Protein AF-T1P402-F1 (afdb_monomer)

Organism: Tigriopus japonicus (NCBI:txid158387)

pLDDT: mean 88.43, std 8.83, range [48.81, 96.56]

Secondary structure (DSSP, 8-state):
-HHHHHHHHHHHHTTTS---HHHHHHHHHHHHHT--TTS-----S--SSHHHHS-HHHHHHHHHHHHHHSSS--HHHHHHHHHHHHHHHHSGGG---HHHHHHHHHHHHHTT-GGG--

Radius of gyration: 13.85 Å; Cα contacts (8 Å, |Δi|>4): 131; chains: 1; bounding box: 34×31×38 Å

InterPro domains:
  IPR008930 Terpenoid cyclases/protein prenyltransferase alpha-alpha toroid [SSF48239] (1-114)
  IPR011626 Alpha-macroglobulin-like, TED 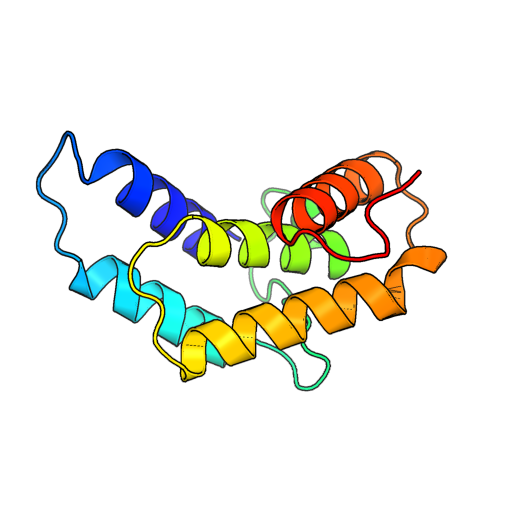domain [PF07678] (1-116)
  IPR050473 Alpha-2-macroglobulin/Complement system [PTHR11412] (1-116)

Solvent-accessible surface area (backbone atoms only — not comparable to full-atom values): 6755 Å² total; per-residue (Å²): 105,67,67,40,53,50,39,36,51,51,50,73,38,44,90,80,45,98,63,66,63,65,58,43,52,53,50,52,55,53,48,54,74,59,42,42,96,75,23,40,29,69,62,89,70,89,75,87,51,58,86,41,45,74,34,44,61,38,31,22,33,54,44,41,51,22,58,75,64,44,82,87,69,50,74,66,57,48,49,48,43,50,36,26,51,51,34,48,62,74,48,53,88,73,60,80,53,66,70,46,45,53,51,42,42,52,42,27,48,75,67,69,38,90,80,42,72,129

Foldseek 3Di:
DVLLVVLLVLLVCVVPDPDDVVSSVVSLVVQLVQQDPQLWHADPDDDPPCVQRVDRLSVLLSSLVSLLRHPDDDPSSVVSSVSSLVSNVVCVVVDDDVVSNVSNLVSCVSVVHPPNDD

Sequence (118 aa):
WVTSLVARYFEQASPYVDIDNKVVTRTLEWLTEQQLPTGAFTETGENYNHRLQEDDKAMTAFVSLAFMQCFNLDATLQNSMNRAISFLAETWSDIEDPYIMSIVAYVMERANHPQKTI

Mean predicted aligned e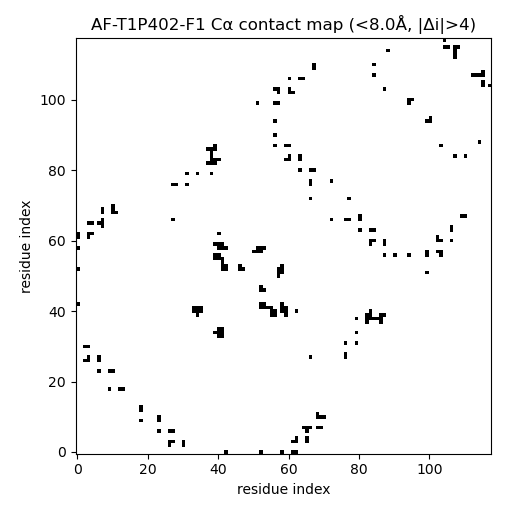rror: 4.63 Å

Nearest PDB structures (foldseek):
  4lnv-assembly3_C  TM=9.457E-01  e=5.350E-05  Anopheles gambiae
  4lnv-assembly2_B  TM=9.061E-01  e=1.437E-04  Anopheles gambiae
  7q5z-assembly1_A  TM=8.147E-01  e=1.491E-03  Homo sapiens
  7b2q-assembly1_B  TM=8.433E-01  e=3.087E-03  Homo sapiens
  7s64-assembly1_A  TM=8.344E-01  e=2.507E-03  Xenopus laevis

Structure (mmCIF, N/CA/C/O backbone):
data_AF-T1P402-F1
#
_entry.id   AF-T1P402-F1
#
loop_
_atom_site.group_PDB
_atom_site.id
_atom_site.type_symbol
_atom_site.label_atom_id
_atom_site.label_alt_id
_atom_site.label_comp_id
_atom_site.label_asym_id
_atom_site.label_entity_id
_atom_site.label_seq_id
_atom_site.pdbx_PDB_ins_code
_atom_site.Cartn_x
_atom_site.Cartn_y
_atom_site.Cartn_z
_atom_site.occupancy
_atom_site.B_iso_or_equiv
_atom_site.auth_seq_id
_atom_site.auth_comp_id
_atom_site.auth_asym_id
_atom_site.auth_atom_id
_atom_site.pdbx_PDB_model_num
ATOM 1 N N . TRP A 1 1 ? 2.222 -8.269 2.335 1.00 85.69 1 TRP A N 1
ATOM 2 C CA . TRP A 1 1 ? 1.093 -8.831 1.560 1.00 85.69 1 TRP A CA 1
ATOM 3 C C . TRP A 1 1 ? -0.103 -9.183 2.439 1.00 85.69 1 TRP A C 1
ATOM 5 O O . TRP A 1 1 ? -1.189 -8.663 2.203 1.00 85.69 1 TRP A O 1
ATOM 15 N N . VAL A 1 2 ? 0.067 -10.026 3.468 1.00 88.06 2 VAL A N 1
ATOM 16 C CA . VAL A 1 2 ? -1.051 -10.451 4.340 1.00 88.06 2 VAL A CA 1
ATOM 17 C C . VAL A 1 2 ? -1.735 -9.254 4.999 1.00 88.06 2 VAL A C 1
ATOM 19 O O . VAL A 1 2 ? -2.957 -9.155 4.988 1.00 88.06 2 VAL A O 1
ATOM 22 N N . THR A 1 3 ? -0.953 -8.311 5.523 1.00 91.44 3 THR A N 1
ATOM 23 C CA . THR A 1 3 ? -1.471 -7.149 6.252 1.00 91.44 3 THR A CA 1
ATOM 24 C C . THR A 1 3 ? -2.407 -6.281 5.406 1.00 91.44 3 THR A C 1
ATOM 26 O O . THR A 1 3 ? -3.499 -5.937 5.852 1.00 91.44 3 THR A O 1
ATOM 29 N N . SER A 1 4 ? -2.036 -5.984 4.155 1.00 91.19 4 SER A N 1
ATOM 30 C CA . SER A 1 4 ? -2.898 -5.224 3.239 1.00 91.19 4 SER A CA 1
ATOM 31 C C . SER A 1 4 ? -4.129 -6.020 2.803 1.00 91.19 4 SER A C 1
ATOM 33 O O . SER A 1 4 ? -5.212 -5.453 2.670 1.00 91.19 4 SER A O 1
ATOM 35 N N . LEU A 1 5 ? -4.001 -7.342 2.642 1.00 90.81 5 LEU A N 1
ATOM 36 C CA . LEU A 1 5 ? -5.134 -8.216 2.347 1.00 90.81 5 LEU A CA 1
ATOM 37 C C . LEU A 1 5 ? -6.167 -8.224 3.484 1.00 90.81 5 LEU A C 1
ATOM 39 O O . LEU A 1 5 ? -7.364 -8.120 3.223 1.00 90.81 5 LEU A O 1
ATOM 43 N N . VAL A 1 6 ? -5.706 -8.326 4.731 1.00 92.06 6 VAL A N 1
ATOM 44 C CA . VAL A 1 6 ? -6.568 -8.308 5.920 1.00 92.06 6 VAL A CA 1
ATOM 45 C C . VAL A 1 6 ? -7.270 -6.960 6.056 1.00 92.06 6 VAL A C 1
ATOM 47 O O . VAL A 1 6 ? -8.488 -6.950 6.208 1.00 92.06 6 VAL A O 1
ATOM 50 N N . ALA A 1 7 ? -6.547 -5.841 5.920 1.00 92.06 7 ALA A N 1
ATOM 51 C CA . ALA A 1 7 ? -7.143 -4.501 5.966 1.00 92.06 7 ALA A CA 1
ATOM 52 C C . ALA A 1 7 ? -8.292 -4.360 4.957 1.00 92.06 7 ALA A C 1
ATOM 54 O O . ALA A 1 7 ? -9.391 -3.933 5.302 1.00 92.06 7 ALA A O 1
ATOM 55 N N . ARG A 1 8 ? -8.055 -4.818 3.723 1.00 91.25 8 ARG A N 1
ATOM 56 C CA . ARG A 1 8 ? -9.044 -4.796 2.645 1.00 91.25 8 ARG A CA 1
ATOM 57 C C . ARG A 1 8 ? -10.290 -5.620 2.971 1.00 91.25 8 ARG A C 1
ATOM 59 O O . ARG A 1 8 ? -11.404 -5.162 2.737 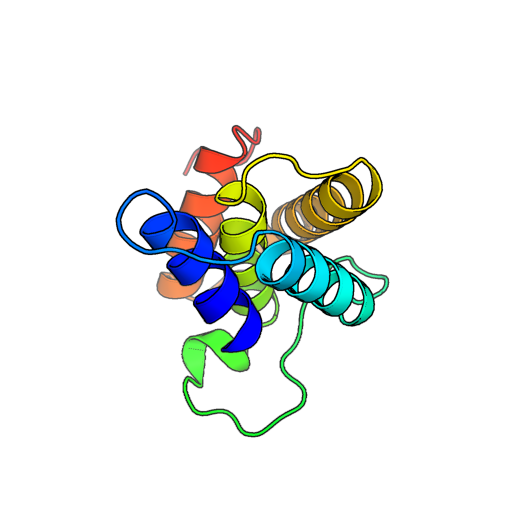1.00 91.25 8 ARG A O 1
ATOM 66 N N . TYR A 1 9 ? -10.121 -6.839 3.482 1.00 92.31 9 TYR A N 1
ATOM 67 C CA . TYR A 1 9 ? -11.264 -7.683 3.839 1.00 92.31 9 TYR A CA 1
ATOM 68 C C . TYR A 1 9 ? -12.028 -7.155 5.047 1.00 92.31 9 TYR A C 1
ATOM 70 O O . TYR A 1 9 ? -13.249 -7.266 5.071 1.00 92.31 9 TYR A O 1
ATOM 78 N N . PHE A 1 10 ? -11.336 -6.573 6.025 1.00 92.75 10 PHE A N 1
ATOM 79 C CA . PHE A 1 10 ? -11.982 -5.957 7.179 1.00 92.75 10 PHE A CA 1
ATOM 80 C C . PHE A 1 10 ? -12.859 -4.789 6.750 1.00 92.75 10 PHE A C 1
ATOM 82 O O . PHE A 1 10 ? -14.021 -4.728 7.141 1.00 92.75 10 PHE A O 1
ATOM 89 N N . GLU A 1 11 ? -12.361 -3.940 5.856 1.00 90.88 11 GLU A N 1
ATOM 90 C CA . GLU A 1 11 ? -13.173 -2.858 5.319 1.00 90.88 11 GLU A CA 1
ATOM 91 C C . GLU A 1 11 ? -14.416 -3.376 4.582 1.00 90.88 11 GLU A C 1
ATOM 93 O O . GLU A 1 11 ? -15.534 -2.931 4.843 1.00 90.88 11 GLU A O 1
ATOM 98 N N . GLN A 1 12 ? -14.246 -4.368 3.702 1.00 91.31 12 GLN A N 1
ATOM 99 C CA . GLN A 1 12 ? -15.355 -4.973 2.955 1.00 91.31 12 GLN A CA 1
ATOM 100 C C . GLN A 1 12 ? -16.383 -5.668 3.860 1.00 91.31 12 GLN A C 1
ATOM 102 O O . GLN A 1 12 ? -17.558 -5.755 3.502 1.00 91.31 12 GLN A O 1
ATOM 107 N N . ALA A 1 13 ? -15.943 -6.187 5.007 1.00 92.62 13 ALA A N 1
ATOM 108 C CA . ALA A 1 13 ? -16.781 -6.890 5.969 1.00 92.62 13 ALA A CA 1
ATOM 109 C C . ALA A 1 13 ? -17.482 -5.950 6.966 1.00 92.62 13 ALA A C 1
ATOM 111 O O . ALA A 1 13 ? -18.500 -6.350 7.532 1.00 92.62 13 ALA A O 1
ATOM 112 N N . SER A 1 14 ? -17.000 -4.712 7.136 1.00 91.12 14 SER A N 1
ATOM 113 C CA . SER A 1 14 ? -17.548 -3.715 8.073 1.00 91.12 14 SER A CA 1
ATOM 114 C C . SER A 1 14 ? -19.066 -3.464 7.971 1.00 91.12 14 SER A C 1
ATOM 116 O O . SER A 1 14 ? -19.680 -3.198 9.004 1.00 91.12 14 SER A O 1
ATOM 118 N N . PRO A 1 15 ? -19.742 -3.611 6.806 1.00 91.44 15 PRO A N 1
ATOM 119 C CA . PRO A 1 15 ? -21.200 -3.480 6.743 1.00 91.44 15 PRO A CA 1
ATOM 120 C C . PRO A 1 15 ? -21.967 -4.677 7.331 1.00 91.44 15 PRO A C 1
ATOM 122 O O . PRO A 1 15 ? -23.176 -4.583 7.535 1.00 91.44 15 PRO A O 1
ATOM 125 N N . TYR A 1 16 ? -21.298 -5.813 7.546 1.00 94.88 16 TYR A N 1
ATOM 126 C CA . TYR A 1 16 ? -21.922 -7.095 7.899 1.00 94.88 16 TYR A CA 1
ATOM 127 C C . TYR A 1 16 ? -21.535 -7.599 9.292 1.00 94.88 16 TYR A C 1
ATOM 129 O O . TYR A 1 16 ? -22.286 -8.368 9.893 1.00 94.88 16 TYR A O 1
ATOM 137 N N . VAL A 1 17 ? -20.369 -7.199 9.798 1.00 94.50 17 VAL A N 1
ATOM 138 C CA . VAL A 1 17 ? -19.839 -7.591 11.109 1.00 94.50 17 VAL A CA 1
ATOM 139 C C . VAL A 1 17 ? -19.212 -6.388 11.802 1.00 94.50 17 VAL A C 1
ATOM 141 O O . VAL A 1 17 ? -18.684 -5.495 11.144 1.00 94.50 17 VAL A O 1
ATOM 144 N N . ASP A 1 18 ? -19.265 -6.376 13.134 1.00 93.31 18 ASP A N 1
ATOM 145 C CA . ASP A 1 18 ? -18.677 -5.298 13.928 1.00 93.31 18 ASP A CA 1
ATOM 146 C C . ASP A 1 18 ? -17.145 -5.377 13.879 1.00 93.31 18 ASP A C 1
ATOM 148 O O . ASP A 1 18 ? -16.537 -6.351 14.335 1.00 93.31 18 ASP A O 1
ATOM 152 N N . ILE A 1 19 ? -16.530 -4.363 13.274 1.00 90.69 19 ILE A N 1
ATOM 153 C CA . ILE A 1 19 ? -15.085 -4.219 13.118 1.00 90.69 19 ILE A CA 1
ATOM 154 C C . ILE A 1 19 ? -14.722 -2.826 13.615 1.00 90.69 19 ILE A C 1
ATOM 156 O O . ILE A 1 19 ? -15.243 -1.824 13.130 1.00 90.69 19 ILE A O 1
ATOM 160 N N . ASP A 1 20 ? -13.795 -2.751 14.570 1.00 90.44 20 ASP A N 1
ATOM 161 C CA . ASP A 1 20 ? -13.280 -1.464 15.026 1.00 90.44 20 ASP A CA 1
ATOM 162 C C . ASP A 1 20 ? -12.463 -0.813 13.902 1.00 90.44 20 ASP A C 1
ATOM 164 O O . ASP A 1 20 ? -11.363 -1.264 13.571 1.00 90.44 20 ASP A O 1
ATOM 168 N N . ASN A 1 21 ? -12.986 0.281 13.342 1.00 86.88 21 ASN A N 1
ATOM 169 C CA . ASN A 1 21 ? -12.329 1.068 12.294 1.00 86.88 21 ASN A CA 1
ATOM 170 C C . ASN A 1 21 ? -10.893 1.470 12.663 1.00 86.88 21 ASN A C 1
ATOM 172 O O . ASN A 1 21 ? -10.041 1.582 11.784 1.00 86.88 21 ASN A O 1
ATOM 176 N N . LYS A 1 22 ? -10.578 1.620 13.958 1.00 90.25 22 LYS A N 1
ATOM 177 C CA . LYS A 1 22 ? -9.212 1.921 14.414 1.00 90.25 22 LYS A CA 1
ATOM 178 C C . LYS A 1 22 ? -8.218 0.823 14.048 1.00 90.25 22 LYS A C 1
ATOM 180 O O . LYS A 1 22 ? -7.045 1.122 13.838 1.00 90.25 22 LYS A O 1
ATOM 185 N N . VAL A 1 23 ? -8.660 -0.433 13.968 1.00 91.19 23 VAL A N 1
ATOM 186 C CA . VAL A 1 23 ? -7.814 -1.555 13.543 1.00 91.19 23 VAL A CA 1
ATOM 187 C C . VAL A 1 23 ? -7.436 -1.390 12.076 1.00 91.19 23 VAL A C 1
ATOM 189 O O . VAL A 1 23 ? -6.259 -1.527 11.741 1.00 91.19 23 VAL A O 1
ATOM 192 N N . VAL A 1 24 ? -8.394 -1.035 11.215 1.00 91.12 24 VAL A N 1
ATOM 193 C CA . VAL A 1 24 ? -8.132 -0.775 9.791 1.00 91.12 24 VAL A CA 1
ATOM 194 C C . VAL A 1 24 ? -7.196 0.423 9.635 1.00 91.12 24 VAL A C 1
ATOM 196 O O . VAL A 1 24 ? -6.152 0.287 8.998 1.00 91.12 24 VAL A O 1
ATOM 199 N N . THR A 1 25 ? -7.494 1.554 10.285 1.00 91.00 25 THR A N 1
ATOM 200 C CA . THR A 1 25 ? -6.655 2.764 10.220 1.00 91.00 25 THR A CA 1
ATOM 201 C C . THR A 1 25 ? -5.222 2.484 10.663 1.00 91.00 25 THR A C 1
ATOM 203 O O . THR A 1 25 ? -4.291 2.757 9.911 1.00 91.00 25 THR A O 1
ATOM 206 N N . ARG A 1 26 ? -5.029 1.838 11.819 1.00 92.44 26 ARG A N 1
ATOM 207 C CA . ARG A 1 26 ? -3.692 1.497 12.327 1.00 92.44 26 ARG A CA 1
ATOM 208 C C . ARG A 1 26 ? -2.938 0.544 11.401 1.00 92.44 26 ARG A C 1
ATOM 210 O O . ARG A 1 26 ? -1.717 0.606 11.295 1.00 92.44 26 ARG A O 1
ATOM 217 N N . THR A 1 27 ? -3.661 -0.353 10.735 1.00 92.56 27 THR A N 1
ATOM 218 C CA . THR A 1 27 ? -3.064 -1.269 9.759 1.00 92.56 27 THR A CA 1
ATOM 219 C C . THR A 1 27 ? -2.554 -0.510 8.533 1.00 92.56 27 THR A C 1
ATOM 221 O O . THR A 1 27 ? -1.456 -0.791 8.055 1.00 92.56 27 THR A O 1
ATOM 224 N N . LEU A 1 28 ? -3.314 0.475 8.044 1.00 93.12 28 LEU A N 1
ATOM 225 C CA . LEU A 1 28 ? -2.886 1.341 6.942 1.00 93.12 28 LEU A CA 1
ATOM 226 C C . LEU A 1 28 ? -1.712 2.243 7.340 1.00 93.12 28 LEU A C 1
ATOM 228 O O . LEU A 1 28 ? -0.767 2.364 6.567 1.00 93.12 28 LEU A O 1
ATOM 232 N N . GLU A 1 29 ? -1.731 2.818 8.544 1.00 93.88 29 GLU A N 1
ATOM 233 C CA . GLU A 1 29 ? -0.609 3.593 9.094 1.00 93.88 29 GLU A CA 1
ATOM 234 C C . GLU A 1 29 ? 0.670 2.754 9.131 1.00 93.88 29 GLU A C 1
ATOM 236 O O . GLU A 1 29 ? 1.688 3.164 8.576 1.00 93.88 29 GLU A O 1
ATOM 241 N N . TRP A 1 30 ? 0.602 1.534 9.675 1.00 94.25 30 TRP A N 1
ATOM 242 C CA . TRP A 1 30 ? 1.745 0.623 9.686 1.00 94.25 30 TRP A CA 1
ATOM 243 C C . TRP A 1 30 ? 2.252 0.308 8.275 1.00 94.25 30 TRP A C 1
ATOM 245 O O . TRP A 1 30 ? 3.460 0.262 8.058 1.00 94.25 30 TRP A O 1
ATOM 255 N N . LEU A 1 31 ? 1.352 0.133 7.296 1.00 94.06 31 LEU A N 1
ATOM 256 C CA . LEU A 1 31 ? 1.765 -0.050 5.904 1.00 94.06 31 LEU A CA 1
ATOM 257 C C . LEU A 1 31 ? 2.580 1.152 5.420 1.00 94.06 31 LEU A C 1
ATOM 259 O O . LEU A 1 31 ? 3.624 0.934 4.818 1.00 94.06 31 LEU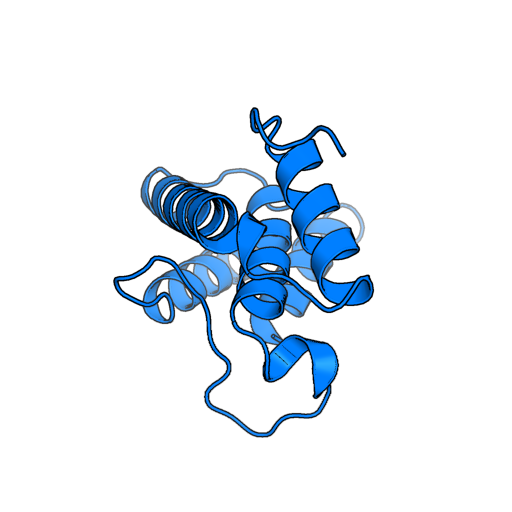 A O 1
ATOM 263 N N . THR A 1 32 ? 2.185 2.393 5.725 1.00 94.62 32 THR A N 1
ATOM 264 C CA . THR A 1 32 ? 2.959 3.578 5.304 1.00 94.62 32 THR A CA 1
ATOM 265 C C . THR A 1 32 ? 4.397 3.577 5.831 1.00 94.62 32 THR A C 1
ATOM 267 O O . THR A 1 32 ? 5.300 4.017 5.123 1.00 94.62 32 THR A O 1
ATOM 270 N N . GLU A 1 33 ? 4.635 3.017 7.021 1.00 93.94 33 GLU A N 1
ATOM 271 C CA . GLU A 1 33 ? 5.975 2.870 7.607 1.00 93.94 33 GLU A CA 1
ATOM 272 C C . GLU A 1 33 ? 6.841 1.847 6.857 1.00 93.94 33 GLU A C 1
ATOM 274 O O . GLU A 1 33 ? 8.067 1.923 6.904 1.00 93.94 33 GLU A O 1
ATOM 279 N N . GLN A 1 34 ? 6.216 0.901 6.147 1.00 93.75 34 GLN A N 1
ATOM 280 C CA . GLN A 1 34 ? 6.911 -0.092 5.322 1.00 93.75 34 GLN A CA 1
ATOM 281 C C . GLN A 1 34 ? 7.163 0.395 3.886 1.00 93.75 34 GLN A C 1
ATOM 283 O O . GLN A 1 34 ? 7.784 -0.319 3.098 1.00 93.75 34 GLN A O 1
ATOM 288 N N . GLN A 1 35 ? 6.666 1.579 3.512 1.00 95.75 35 GLN A N 1
ATOM 289 C CA . GLN A 1 35 ? 6.840 2.112 2.164 1.00 95.75 35 GLN A CA 1
ATOM 290 C C . GLN A 1 35 ? 8.272 2.615 1.958 1.00 95.75 35 GLN A C 1
ATOM 292 O O . GLN A 1 35 ? 8.780 3.444 2.717 1.00 95.75 35 GLN A O 1
ATOM 297 N N . LEU A 1 36 ? 8.914 2.177 0.877 1.00 95.88 36 LEU A N 1
ATOM 298 C CA . LEU A 1 36 ? 10.256 2.625 0.522 1.00 95.88 36 LEU A CA 1
ATOM 299 C C . LEU A 1 36 ? 10.267 4.110 0.104 1.00 95.88 36 LEU A C 1
ATOM 301 O O . LEU A 1 36 ? 9.236 4.669 -0.294 1.00 95.88 36 LEU A O 1
ATOM 305 N N . PRO A 1 37 ? 11.435 4.785 0.125 1.00 94.75 37 PRO A N 1
ATOM 306 C CA . PRO A 1 37 ? 11.564 6.156 -0.376 1.00 94.75 37 PRO A CA 1
ATOM 307 C C . PRO A 1 37 ? 11.096 6.316 -1.829 1.00 94.75 37 PRO A C 1
ATOM 309 O O . PRO A 1 37 ? 10.503 7.340 -2.167 1.00 94.75 37 PRO A O 1
ATOM 312 N N . THR A 1 38 ? 11.274 5.273 -2.646 1.00 94.25 38 THR A N 1
ATOM 313 C CA . THR A 1 38 ? 10.812 5.187 -4.041 1.00 94.25 38 THR A CA 1
ATOM 314 C C . THR A 1 38 ? 9.288 5.158 -4.183 1.00 94.25 38 THR A C 1
ATOM 316 O O . THR A 1 38 ? 8.788 5.360 -5.278 1.00 94.25 38 THR A O 1
ATOM 319 N N . GLY A 1 39 ? 8.539 4.906 -3.103 1.00 94.31 39 GLY A N 1
ATOM 320 C CA . GLY A 1 39 ? 7.086 4.707 -3.134 1.00 94.31 39 GLY A CA 1
ATOM 321 C C . GLY A 1 39 ? 6.662 3.241 -3.253 1.00 94.31 39 GLY A C 1
ATOM 322 O O . GLY A 1 39 ? 5.483 2.943 -3.065 1.00 94.31 39 GLY A O 1
ATOM 323 N N . ALA A 1 40 ? 7.608 2.331 -3.495 1.00 95.25 40 ALA A N 1
ATOM 324 C CA . ALA A 1 40 ? 7.352 0.901 -3.596 1.00 95.25 40 ALA A CA 1
ATOM 325 C C . ALA A 1 40 ? 7.093 0.239 -2.233 1.00 95.25 40 ALA A C 1
ATOM 327 O O . ALA A 1 40 ? 7.567 0.699 -1.190 1.00 95.25 40 ALA A O 1
ATOM 328 N N . PHE A 1 41 ? 6.400 -0.894 -2.271 1.00 94.19 41 PHE A N 1
ATOM 329 C CA . PHE A 1 41 ? 6.273 -1.840 -1.169 1.00 94.19 41 PHE A CA 1
ATOM 330 C C . PHE A 1 41 ? 6.969 -3.150 -1.529 1.00 94.19 41 PHE A C 1
ATOM 332 O O . PHE A 1 41 ? 6.788 -3.675 -2.624 1.00 94.19 41 PHE A O 1
ATOM 339 N N . THR A 1 42 ? 7.712 -3.708 -0.579 1.00 88.50 42 THR A N 1
ATOM 340 C CA . THR A 1 42 ? 8.415 -4.990 -0.721 1.00 88.50 42 THR A CA 1
ATOM 341 C C . THR A 1 42 ? 8.091 -5.886 0.468 1.00 88.50 42 THR A C 1
ATOM 343 O O . THR A 1 42 ? 7.918 -5.391 1.581 1.00 88.50 42 THR A O 1
ATOM 346 N N . GLU A 1 43 ? 8.000 -7.198 0.262 1.00 83.06 43 GLU A N 1
ATOM 347 C CA . GLU A 1 43 ? 7.858 -8.144 1.374 1.00 83.06 43 GLU A CA 1
ATOM 348 C C . GLU A 1 43 ? 9.234 -8.397 2.005 1.00 83.06 43 GLU A C 1
ATOM 350 O O . GLU A 1 43 ? 10.223 -8.579 1.298 1.00 83.06 43 GLU A O 1
ATOM 355 N N . THR A 1 44 ? 9.310 -8.394 3.335 1.00 70.88 44 THR A N 1
ATOM 356 C CA . THR A 1 44 ? 10.562 -8.625 4.084 1.00 70.88 44 THR A CA 1
ATOM 357 C C . THR A 1 44 ? 10.592 -9.977 4.808 1.00 70.88 44 THR A C 1
ATOM 359 O O . THR A 1 44 ? 11.597 -10.308 5.436 1.00 70.88 44 THR A O 1
ATOM 362 N N . GLY A 1 45 ? 9.505 -10.755 4.734 1.00 69.81 45 GLY A N 1
ATOM 363 C CA . GLY A 1 45 ? 9.329 -12.043 5.414 1.00 69.81 45 GLY A CA 1
ATOM 364 C C . GLY A 1 45 ? 9.347 -13.262 4.485 1.00 69.81 45 GLY A C 1
ATOM 365 O O . GLY A 1 45 ? 9.753 -13.182 3.329 1.00 69.81 45 GLY A O 1
ATOM 366 N N . GLU A 1 46 ? 8.899 -14.410 5.003 1.00 70.81 46 GLU A N 1
ATOM 367 C CA . GLU A 1 46 ? 8.745 -15.629 4.202 1.00 70.81 46 GLU A CA 1
ATOM 368 C C . GLU A 1 46 ? 7.685 -15.448 3.105 1.00 70.81 46 GLU A C 1
ATOM 370 O O . GLU A 1 46 ? 6.566 -14.981 3.347 1.00 70.81 46 GLU A O 1
ATOM 375 N N . ASN A 1 47 ? 8.046 -15.853 1.887 1.00 66.38 47 ASN A N 1
ATOM 376 C CA . ASN A 1 47 ? 7.170 -15.781 0.728 1.00 66.38 47 ASN A CA 1
ATOM 377 C C . ASN A 1 47 ? 6.276 -17.025 0.672 1.00 66.38 47 ASN A C 1
ATOM 379 O O . ASN A 1 47 ? 6.758 -18.146 0.538 1.00 66.38 47 ASN A O 1
ATOM 383 N N . TYR A 1 48 ? 4.963 -16.815 0.734 1.00 70.94 48 TYR A N 1
ATOM 384 C CA . TYR A 1 48 ? 3.934 -17.846 0.556 1.00 70.94 48 TYR A CA 1
ATOM 385 C C . TYR A 1 48 ? 3.207 -17.708 -0.795 1.00 70.94 48 TYR A C 1
ATOM 387 O O . TYR A 1 48 ? 2.608 -18.662 -1.287 1.00 70.94 48 TYR A O 1
ATOM 395 N N . ASN A 1 49 ? 3.277 -16.530 -1.421 1.00 70.62 49 ASN A N 1
ATOM 396 C CA . ASN A 1 49 ? 2.778 -16.221 -2.758 1.00 70.62 49 ASN A CA 1
ATOM 397 C C . ASN A 1 49 ? 3.894 -15.570 -3.587 1.00 70.62 49 ASN A C 1
ATOM 399 O O . ASN A 1 49 ? 3.927 -14.353 -3.777 1.00 70.62 49 ASN A O 1
ATOM 403 N N . HIS A 1 50 ? 4.809 -16.409 -4.073 1.00 72.38 50 HIS A N 1
ATOM 404 C CA . HIS A 1 50 ? 6.031 -15.998 -4.769 1.00 72.38 50 HIS A CA 1
ATOM 405 C C . HIS A 1 50 ? 5.786 -14.982 -5.892 1.00 72.38 50 HIS A C 1
ATOM 407 O O . HIS A 1 50 ? 6.426 -13.941 -5.920 1.00 72.38 50 HIS A O 1
ATOM 413 N N . ARG A 1 51 ? 4.783 -15.202 -6.754 1.00 72.75 51 ARG A N 1
ATOM 414 C CA . ARG A 1 51 ? 4.519 -14.313 -7.903 1.00 72.75 51 ARG A CA 1
ATOM 415 C C . ARG A 1 51 ? 4.147 -12.882 -7.520 1.00 72.75 51 ARG A C 1
ATOM 417 O O . ARG A 1 51 ? 4.301 -11.986 -8.336 1.00 72.75 51 ARG A O 1
ATOM 424 N N . LEU A 1 52 ? 3.591 -12.684 -6.327 1.00 75.81 52 LEU A N 1
ATOM 425 C CA . LEU A 1 52 ? 3.096 -11.382 -5.888 1.00 75.81 52 LEU A CA 1
ATOM 426 C C . LEU A 1 52 ? 3.988 -10.745 -4.816 1.00 75.81 52 LEU A C 1
ATOM 428 O O . LEU A 1 52 ? 4.003 -9.527 -4.698 1.00 75.81 52 LEU A O 1
ATOM 432 N N . GLN A 1 53 ? 4.710 -11.555 -4.039 1.00 78.31 53 GLN A N 1
ATOM 433 C CA . GLN A 1 53 ? 5.601 -11.083 -2.975 1.00 78.31 53 GLN A CA 1
ATOM 434 C C . GLN A 1 53 ? 7.039 -10.835 -3.450 1.00 78.31 53 GLN A C 1
ATOM 436 O O . GLN A 1 53 ? 7.736 -10.049 -2.815 1.00 78.31 53 GLN A O 1
ATOM 441 N N . GLU A 1 54 ? 7.482 -11.468 -4.543 1.00 82.06 54 GLU A N 1
ATOM 442 C CA . GLU A 1 54 ? 8.841 -11.281 -5.082 1.00 82.06 54 GLU A CA 1
ATOM 443 C C . GLU A 1 54 ? 8.963 -10.077 -6.021 1.00 82.06 54 GLU A C 1
ATOM 445 O O . GLU A 1 54 ? 10.062 -9.557 -6.196 1.00 82.06 54 GLU A O 1
ATOM 450 N N . ASP A 1 55 ? 7.850 -9.616 -6.595 1.00 88.69 55 ASP A N 1
ATOM 451 C CA . ASP A 1 55 ? 7.830 -8.461 -7.488 1.00 88.69 55 ASP A CA 1
ATOM 452 C C . ASP A 1 55 ? 7.296 -7.213 -6.769 1.00 88.69 55 ASP A C 1
ATOM 454 O O . ASP A 1 55 ? 6.183 -7.186 -6.231 1.00 88.69 55 ASP A O 1
ATOM 458 N N . ASP A 1 56 ? 8.109 -6.161 -6.770 1.00 91.38 56 ASP A N 1
ATOM 459 C CA . ASP A 1 56 ? 7.822 -4.890 -6.113 1.00 91.38 56 ASP A CA 1
ATOM 460 C C . ASP A 1 56 ? 6.643 -4.138 -6.750 1.00 91.38 56 ASP A C 1
ATOM 462 O O . ASP A 1 56 ? 5.879 -3.488 -6.032 1.00 91.38 56 ASP A O 1
ATOM 466 N N . LYS A 1 57 ? 6.417 -4.257 -8.064 1.00 93.25 57 LYS A N 1
ATOM 467 C CA . LYS A 1 57 ? 5.267 -3.652 -8.759 1.00 93.25 57 LYS A CA 1
ATOM 468 C C . LYS A 1 57 ? 3.991 -4.393 -8.392 1.00 93.25 57 LYS A C 1
ATOM 470 O O . LYS A 1 57 ? 2.995 -3.755 -8.047 1.00 93.25 57 LYS A O 1
ATOM 475 N N . ALA A 1 58 ? 4.018 -5.725 -8.398 1.00 91.75 58 ALA A N 1
ATOM 476 C CA . ALA A 1 58 ? 2.871 -6.542 -8.004 1.00 91.75 58 ALA A CA 1
ATOM 477 C C . ALA A 1 58 ? 2.464 -6.267 -6.549 1.00 91.75 58 ALA A C 1
ATOM 479 O O . ALA A 1 58 ? 1.288 -6.019 -6.259 1.00 91.75 58 ALA A O 1
ATOM 480 N N . MET A 1 59 ? 3.444 -6.241 -5.644 1.00 92.88 59 MET A N 1
ATOM 481 C CA . MET A 1 59 ? 3.231 -5.933 -4.235 1.00 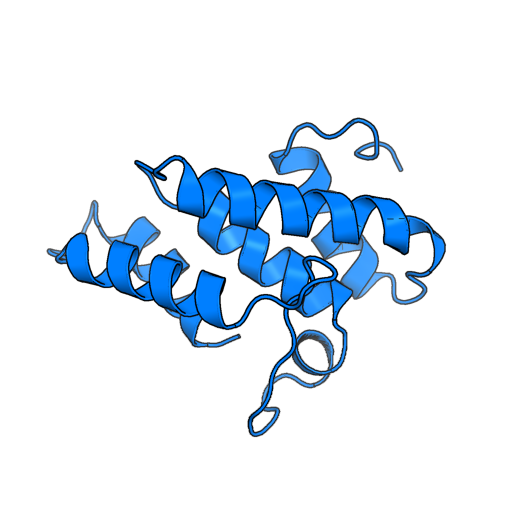92.88 59 MET A CA 1
ATOM 482 C C . MET A 1 59 ? 2.699 -4.511 -4.041 1.00 92.88 59 MET A C 1
ATOM 484 O O . MET A 1 59 ? 1.717 -4.312 -3.320 1.00 92.88 59 MET A O 1
ATOM 488 N N . THR A 1 60 ? 3.299 -3.527 -4.713 1.00 95.31 60 THR A N 1
ATOM 489 C CA . THR A 1 60 ? 2.879 -2.124 -4.618 1.00 95.31 60 THR A CA 1
ATOM 490 C C . THR A 1 60 ? 1.451 -1.945 -5.110 1.00 95.31 60 THR A C 1
ATOM 492 O O . THR A 1 60 ? 0.627 -1.392 -4.386 1.00 95.31 60 THR A O 1
ATOM 495 N N . ALA A 1 61 ? 1.110 -2.498 -6.275 1.00 93.94 61 ALA A N 1
ATOM 496 C CA . ALA A 1 61 ? -0.247 -2.460 -6.814 1.00 93.94 61 ALA A CA 1
ATOM 497 C C . ALA A 1 61 ? -1.257 -3.112 -5.862 1.00 93.94 61 ALA A C 1
ATOM 499 O O . ALA A 1 61 ? -2.337 -2.571 -5.605 1.00 93.94 61 ALA A O 1
ATOM 500 N N . PHE A 1 62 ? -0.894 -4.247 -5.271 1.00 92.06 62 PHE A N 1
ATOM 501 C CA . PHE A 1 62 ? -1.755 -4.934 -4.321 1.00 92.06 62 PHE A CA 1
ATOM 502 C C . PHE A 1 62 ? -2.003 -4.119 -3.045 1.00 92.06 62 PHE A C 1
ATOM 504 O O . PHE A 1 62 ? -3.136 -4.052 -2.563 1.00 92.06 62 PHE A O 1
ATOM 511 N N . VAL A 1 63 ? -0.966 -3.477 -2.505 1.00 94.19 63 VAL A N 1
ATOM 512 C CA . VAL A 1 63 ? -1.088 -2.586 -1.347 1.00 94.19 63 VAL A CA 1
ATOM 513 C C . VAL A 1 63 ? -1.913 -1.342 -1.703 1.00 94.19 63 VAL A C 1
ATOM 515 O O . VAL A 1 63 ? -2.824 -0.997 -0.951 1.00 94.19 63 VAL A O 1
ATOM 518 N N . SER A 1 64 ? -1.701 -0.730 -2.873 1.00 94.38 64 SER A N 1
ATOM 519 C CA . SER A 1 64 ? -2.503 0.403 -3.360 1.00 94.38 64 SER A CA 1
ATOM 520 C C . SER A 1 64 ? -3.997 0.079 -3.435 1.00 94.38 64 SER A C 1
ATOM 522 O O . SER A 1 64 ? -4.817 0.908 -3.046 1.00 94.38 64 SER A O 1
ATOM 524 N N . LEU A 1 65 ? -4.375 -1.135 -3.859 1.00 92.38 65 LEU A N 1
ATOM 525 C CA . LEU A 1 65 ? -5.782 -1.561 -3.852 1.00 92.38 65 LEU A CA 1
ATOM 526 C C . LEU A 1 65 ? -6.396 -1.575 -2.453 1.00 92.38 65 LEU A C 1
ATOM 528 O O . LEU A 1 65 ? -7.591 -1.315 -2.335 1.00 92.38 65 LEU A O 1
ATOM 532 N N . ALA A 1 66 ? -5.622 -1.915 -1.420 1.00 92.38 66 ALA A N 1
ATOM 533 C CA . ALA A 1 66 ? -6.116 -1.888 -0.048 1.00 92.38 66 ALA A CA 1
ATOM 534 C C . ALA A 1 66 ? -6.414 -0.447 0.382 1.00 92.38 66 ALA A C 1
ATOM 536 O O . ALA A 1 66 ? -7.518 -0.182 0.843 1.00 92.38 66 ALA A O 1
ATOM 537 N N . PHE A 1 67 ? -5.496 0.491 0.120 1.00 92.50 67 PHE A N 1
ATOM 538 C CA . PHE A 1 67 ? -5.730 1.917 0.375 1.00 92.50 67 PHE A CA 1
ATOM 539 C C . PHE A 1 67 ? -6.977 2.434 -0.355 1.00 92.50 67 PHE A C 1
ATOM 541 O O . PHE A 1 67 ? -7.841 3.032 0.272 1.00 92.50 67 PHE A O 1
ATOM 548 N N . MET A 1 68 ? -7.123 2.140 -1.651 1.00 91.06 68 MET A N 1
ATOM 549 C CA . MET A 1 68 ? -8.264 2.594 -2.463 1.00 91.06 68 MET A CA 1
ATOM 550 C C . MET A 1 68 ? -9.625 2.060 -2.002 1.00 91.06 68 MET A C 1
ATOM 552 O O . MET A 1 68 ? -10.655 2.619 -2.373 1.00 91.06 68 MET A O 1
ATOM 556 N N . GLN A 1 69 ? -9.645 0.937 -1.285 1.00 86.75 69 GLN A N 1
ATOM 557 C CA . GLN A 1 69 ? -10.883 0.298 -0.842 1.00 86.75 69 GLN A CA 1
ATOM 558 C C . GLN A 1 69 ? -11.306 0.735 0.557 1.00 86.75 69 GLN A C 1
ATOM 560 O O . GLN A 1 69 ? -12.467 0.525 0.891 1.00 86.75 69 GLN A O 1
ATOM 565 N N . CYS A 1 70 ? -10.410 1.357 1.326 1.00 84.50 70 CYS A N 1
ATOM 566 C CA . CYS A 1 70 ? -10.710 1.889 2.647 1.00 84.50 70 CYS A CA 1
ATOM 567 C C . CYS A 1 70 ? -11.348 3.281 2.575 1.00 84.50 70 CYS A C 1
ATOM 569 O O . CYS A 1 70 ? -10.863 4.180 1.883 1.00 84.50 70 CYS A O 1
ATOM 571 N N . PHE A 1 71 ? -12.435 3.472 3.319 1.00 69.94 71 PHE A N 1
ATOM 572 C CA . PHE A 1 71 ? -13.094 4.760 3.477 1.00 69.94 71 PHE A CA 1
ATOM 573 C C . PHE A 1 71 ? -12.315 5.645 4.470 1.00 69.94 71 PHE A C 1
ATOM 575 O O . PHE A 1 71 ? -11.637 5.162 5.373 1.00 69.94 71 PHE A O 1
ATOM 582 N N . ASN A 1 72 ? -12.434 6.970 4.326 1.00 74.44 72 ASN A N 1
ATOM 583 C CA . ASN A 1 72 ? -11.859 7.968 5.245 1.00 74.44 72 ASN A CA 1
ATOM 584 C C . ASN A 1 72 ? -10.322 7.966 5.365 1.00 74.44 72 ASN A C 1
ATOM 586 O O . ASN A 1 72 ? -9.780 8.100 6.462 1.00 74.44 72 ASN A O 1
ATOM 590 N N . LEU A 1 73 ? -9.607 7.874 4.241 1.00 81.75 73 LEU A N 1
ATOM 591 C CA . LEU A 1 73 ? -8.160 8.099 4.232 1.00 81.75 73 LEU A CA 1
ATOM 592 C C . LEU A 1 73 ? -7.832 9.543 4.633 1.00 81.75 73 LEU A C 1
ATOM 594 O O . LEU A 1 73 ? -8.316 10.489 4.003 1.00 81.75 73 LEU A O 1
ATOM 598 N N . ASP A 1 74 ? -6.963 9.709 5.627 1.00 89.50 74 ASP A N 1
ATOM 599 C CA . ASP A 1 74 ? -6.381 11.008 5.948 1.00 89.50 74 ASP A CA 1
ATOM 600 C C . ASP A 1 74 ? -5.355 11.458 4.885 1.00 89.50 74 ASP A C 1
ATOM 602 O O . ASP A 1 74 ? -5.020 10.729 3.945 1.00 89.50 74 ASP A O 1
ATOM 606 N N . ALA A 1 75 ? -4.839 12.681 5.025 1.00 91.75 75 ALA A N 1
ATOM 607 C CA . ALA A 1 75 ? -3.876 13.242 4.077 1.00 91.75 75 ALA A CA 1
ATOM 608 C C . ALA A 1 75 ? -2.560 12.440 3.991 1.00 91.75 75 ALA A C 1
ATOM 610 O O . ALA A 1 75 ? -1.934 12.398 2.930 1.00 91.75 75 ALA A O 1
ATOM 611 N N . THR A 1 76 ? -2.141 11.795 5.080 1.00 91.69 76 THR A N 1
ATOM 612 C CA . THR A 1 76 ? -0.909 10.998 5.146 1.00 91.69 76 THR A CA 1
ATOM 613 C C . THR A 1 76 ? -1.070 9.701 4.359 1.00 91.69 76 THR A C 1
ATOM 615 O O . THR A 1 76 ? -0.235 9.384 3.507 1.00 91.69 76 THR A O 1
ATOM 618 N N . LEU A 1 77 ? -2.175 8.987 4.581 1.00 93.62 77 LEU A N 1
ATOM 619 C CA . LEU A 1 77 ? -2.502 7.752 3.872 1.00 93.62 77 LEU A CA 1
ATOM 620 C C . LEU A 1 77 ? -2.743 8.024 2.379 1.00 93.62 77 LEU A C 1
ATOM 622 O O . LEU A 1 77 ? -2.258 7.276 1.530 1.00 93.62 77 LEU A O 1
ATOM 626 N N . GLN A 1 78 ? -3.411 9.134 2.040 1.00 93.06 78 GLN A N 1
ATOM 627 C CA . GLN A 1 78 ? -3.581 9.564 0.646 1.00 93.06 78 GLN A CA 1
ATOM 628 C C . GLN A 1 78 ? -2.239 9.857 -0.035 1.00 93.06 78 GLN A C 1
ATOM 630 O O . GLN A 1 78 ? -2.025 9.446 -1.175 1.00 93.06 78 GLN A O 1
ATOM 635 N N . ASN A 1 79 ? -1.311 10.527 0.654 1.00 94.44 79 ASN A N 1
ATOM 636 C CA . ASN A 1 79 ? 0.025 10.779 0.117 1.00 94.44 79 ASN A CA 1
ATOM 637 C C . ASN A 1 79 ? 0.796 9.467 -0.120 1.00 94.44 79 ASN A C 1
ATOM 639 O O . ASN A 1 79 ? 1.383 9.281 -1.185 1.00 94.44 79 ASN A O 1
ATOM 643 N N . SER A 1 80 ? 0.745 8.524 0.827 1.00 95.06 80 SER A N 1
ATOM 644 C CA . SER A 1 80 ? 1.362 7.200 0.661 1.00 95.06 80 SER A CA 1
ATOM 645 C C . SER A 1 80 ? 0.801 6.452 -0.556 1.00 95.06 80 SER A C 1
ATOM 647 O O . SER A 1 80 ? 1.570 5.951 -1.383 1.00 95.06 80 SER A O 1
ATOM 649 N N . MET A 1 81 ? -0.524 6.462 -0.730 1.00 94.81 81 MET A N 1
ATOM 650 C CA . MET A 1 81 ? -1.192 5.885 -1.898 1.00 94.81 81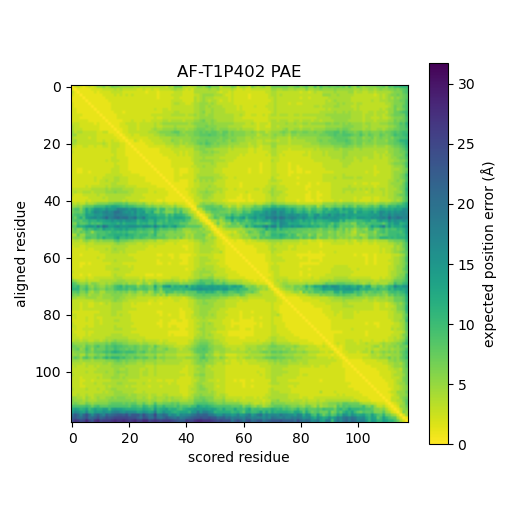 MET A CA 1
ATOM 651 C C . MET A 1 81 ? -0.743 6.554 -3.206 1.00 94.81 81 MET A C 1
ATOM 653 O O . MET A 1 81 ? -0.412 5.855 -4.162 1.00 94.81 81 MET A O 1
ATOM 657 N N . ASN A 1 82 ? -0.676 7.886 -3.250 1.00 94.19 82 ASN A N 1
ATOM 658 C CA . ASN A 1 82 ? -0.244 8.617 -4.443 1.00 94.19 82 ASN A CA 1
ATOM 659 C C . ASN A 1 82 ? 1.209 8.302 -4.812 1.00 94.19 82 ASN A C 1
ATOM 661 O O . ASN A 1 82 ? 1.496 8.063 -5.980 1.00 94.19 82 ASN A O 1
ATOM 665 N N . ARG A 1 83 ? 2.112 8.216 -3.828 1.00 96.56 83 ARG A N 1
ATOM 666 C CA . ARG A 1 83 ? 3.509 7.804 -4.054 1.00 96.56 83 ARG A CA 1
ATOM 667 C C . ARG A 1 83 ? 3.608 6.392 -4.633 1.00 96.56 83 ARG A C 1
ATOM 669 O O . ARG A 1 83 ? 4.429 6.155 -5.511 1.00 96.56 83 ARG A O 1
ATOM 676 N N . ALA A 1 84 ? 2.756 5.476 -4.176 1.00 96.12 84 ALA A N 1
ATOM 677 C CA . ALA A 1 84 ? 2.692 4.122 -4.718 1.00 96.12 84 ALA A CA 1
ATOM 678 C C . ALA A 1 84 ? 2.199 4.111 -6.175 1.00 96.12 84 ALA A C 1
ATOM 680 O O . ALA A 1 84 ? 2.776 3.427 -7.015 1.00 96.12 84 ALA A O 1
ATOM 681 N N . ILE A 1 85 ? 1.177 4.911 -6.499 1.00 95.12 85 ILE A N 1
ATOM 682 C CA . ILE A 1 85 ? 0.682 5.058 -7.877 1.00 95.12 85 ILE A CA 1
ATOM 683 C C . ILE A 1 85 ? 1.757 5.683 -8.778 1.00 95.12 85 ILE A C 1
ATOM 685 O O . ILE A 1 85 ? 1.975 5.183 -9.878 1.00 95.12 85 ILE A O 1
ATOM 689 N N . SER A 1 86 ? 2.469 6.715 -8.311 1.00 94.62 86 SER A N 1
ATOM 690 C CA . SER A 1 86 ? 3.598 7.313 -9.038 1.00 94.62 86 SER A CA 1
ATOM 691 C C . SER A 1 86 ? 4.690 6.289 -9.343 1.00 94.62 86 SER A C 1
ATOM 693 O O . SER A 1 86 ? 5.126 6.194 -10.485 1.00 94.62 86 SER A O 1
ATOM 695 N N . PHE A 1 87 ? 5.073 5.465 -8.364 1.00 95.62 87 PHE A N 1
ATOM 696 C CA . PHE A 1 87 ? 6.050 4.397 -8.578 1.00 95.62 87 PHE A CA 1
ATOM 697 C C . PHE A 1 87 ? 5.606 3.413 -9.672 1.00 95.62 87 PHE A C 1
ATOM 699 O O . PHE A 1 87 ? 6.379 3.074 -10.569 1.00 95.62 87 PHE A O 1
ATOM 706 N N . LEU A 1 88 ? 4.346 2.970 -9.632 1.00 94.56 88 LEU A N 1
ATOM 707 C CA . LEU A 1 88 ? 3.794 2.063 -10.645 1.00 94.56 88 LEU A CA 1
ATOM 708 C C . LEU A 1 88 ? 3.729 2.711 -12.033 1.00 94.56 88 LEU A C 1
ATOM 710 O O . LEU A 1 88 ? 3.893 2.032 -13.041 1.00 94.56 88 LEU A O 1
ATOM 714 N N . ALA A 1 89 ? 3.487 4.020 -12.084 1.00 92.94 89 ALA A N 1
ATOM 715 C CA . ALA A 1 89 ? 3.426 4.784 -13.320 1.00 92.94 89 ALA A CA 1
ATOM 716 C C . ALA A 1 89 ? 4.803 4.943 -13.979 1.00 92.94 89 ALA A C 1
ATOM 718 O O . ALA A 1 89 ? 4.925 4.870 -15.204 1.00 92.94 89 ALA A O 1
ATOM 719 N N . GLU A 1 90 ? 5.835 5.148 -13.162 1.00 92.88 90 GLU A N 1
ATOM 720 C CA . GLU A 1 90 ? 7.230 5.268 -13.594 1.00 92.88 90 GLU A CA 1
ATOM 721 C C . GLU A 1 90 ? 7.812 3.928 -14.050 1.00 92.88 90 GLU A C 1
ATOM 723 O O . GLU A 1 90 ? 8.598 3.890 -14.990 1.00 92.88 90 GLU A O 1
ATOM 728 N N . THR A 1 91 ? 7.392 2.827 -13.424 1.00 91.81 91 THR A N 1
ATOM 729 C CA . THR A 1 91 ? 7.898 1.472 -13.707 1.00 91.81 91 THR A CA 1
ATOM 730 C C . THR A 1 91 ? 7.031 0.680 -14.689 1.00 91.81 91 THR A C 1
ATOM 732 O O . THR A 1 91 ? 7.292 -0.496 -14.936 1.00 91.81 91 THR A O 1
ATOM 735 N N . TRP A 1 92 ? 6.010 1.312 -15.277 1.00 87.00 92 TRP A N 1
ATOM 736 C CA . TRP A 1 92 ? 5.045 0.660 -16.167 1.00 87.00 92 TRP A CA 1
ATOM 737 C C . TRP A 1 92 ? 5.697 -0.020 -17.381 1.00 87.00 92 TRP A C 1
ATOM 739 O O . TRP A 1 92 ? 5.291 -1.113 -17.772 1.00 87.00 92 TRP A O 1
ATOM 749 N N . SER A 1 93 ? 6.720 0.608 -17.969 1.00 88.12 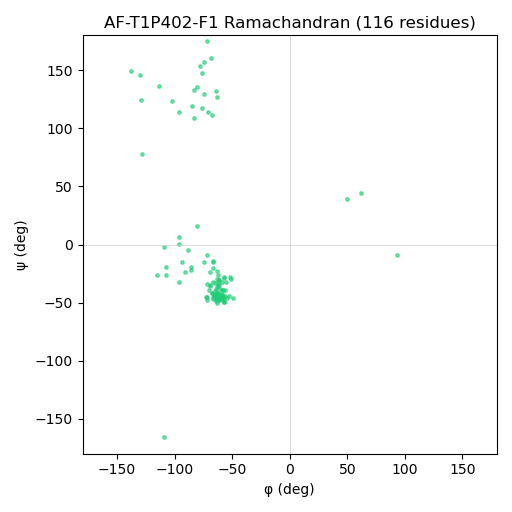93 SER A N 1
ATOM 750 C CA . SER A 1 93 ? 7.451 0.074 -19.129 1.00 88.12 93 SER A CA 1
ATOM 751 C C . SER A 1 93 ? 8.245 -1.193 -18.831 1.00 88.12 93 SER A C 1
ATOM 753 O O . SER A 1 93 ? 8.573 -1.929 -19.757 1.00 88.12 93 SER A O 1
ATOM 755 N N . ASP A 1 94 ? 8.547 -1.437 -17.558 1.00 89.81 94 ASP A N 1
ATOM 756 C CA . ASP A 1 94 ? 9.469 -2.484 -17.122 1.00 89.81 94 ASP A CA 1
ATOM 757 C C . ASP A 1 94 ? 8.720 -3.771 -16.730 1.00 89.81 94 ASP A C 1
ATOM 759 O O . ASP A 1 94 ? 9.329 -4.753 -16.307 1.00 89.81 94 ASP A O 1
ATOM 763 N N . ILE A 1 95 ? 7.386 -3.776 -16.834 1.00 89.12 95 ILE A N 1
ATOM 764 C CA . ILE A 1 95 ? 6.548 -4.926 -16.490 1.00 89.12 95 ILE A CA 1
ATOM 765 C C . ILE A 1 95 ? 6.504 -5.903 -17.673 1.00 89.12 95 ILE A C 1
ATOM 767 O O . ILE A 1 95 ? 5.839 -5.653 -18.677 1.00 89.12 95 ILE A O 1
ATOM 771 N N . GLU A 1 96 ? 7.153 -7.059 -17.524 1.00 88.75 96 GLU A N 1
ATOM 772 C CA . GLU A 1 96 ? 7.148 -8.119 -18.544 1.00 88.75 96 GLU A CA 1
ATOM 773 C C . GLU A 1 96 ? 6.090 -9.210 -18.291 1.00 88.75 96 GLU A C 1
ATOM 775 O O . GLU A 1 96 ? 5.552 -9.771 -19.246 1.00 88.75 96 GLU A O 1
ATOM 780 N N . ASP A 1 97 ? 5.763 -9.521 -17.026 1.00 89.31 97 ASP A N 1
ATOM 781 C CA . ASP A 1 97 ? 4.774 -10.560 -16.692 1.00 89.31 97 ASP A CA 1
ATOM 782 C C . ASP A 1 97 ? 3.338 -10.036 -16.930 1.00 89.31 97 ASP A C 1
ATOM 784 O O . ASP A 1 97 ? 2.890 -9.123 -16.221 1.00 89.31 97 ASP A O 1
ATOM 788 N N . PRO A 1 98 ? 2.555 -10.637 -17.853 1.00 90.81 98 PRO A N 1
ATOM 789 C CA . PRO A 1 98 ? 1.168 -10.245 -18.105 1.00 90.81 98 PRO A CA 1
ATOM 790 C C . PRO A 1 98 ? 0.265 -10.314 -16.866 1.00 90.81 98 PRO A C 1
ATOM 792 O O . PRO A 1 98 ? -0.709 -9.567 -16.761 1.00 90.81 98 PRO A O 1
ATOM 795 N N . TYR A 1 99 ? 0.571 -11.200 -15.913 1.00 89.31 99 TYR A N 1
ATOM 796 C CA . TYR A 1 99 ? -0.154 -11.283 -14.646 1.00 89.31 99 TYR A CA 1
ATOM 797 C C . TYR A 1 99 ? 0.015 -9.999 -13.833 1.00 89.31 99 TYR A C 1
ATOM 799 O O . TYR A 1 99 ? -0.976 -9.410 -13.400 1.00 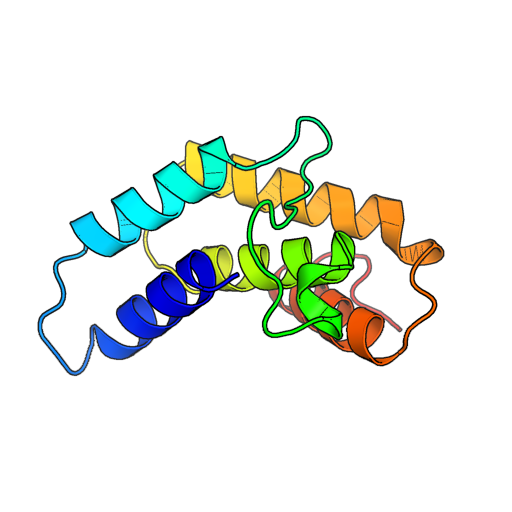89.31 99 TYR A O 1
ATOM 807 N N . ILE A 1 100 ? 1.253 -9.530 -13.690 1.00 90.94 100 ILE A N 1
ATOM 808 C CA . ILE A 1 100 ? 1.577 -8.305 -12.956 1.00 90.94 100 ILE A CA 1
ATOM 809 C C . ILE A 1 100 ? 0.985 -7.104 -13.688 1.00 90.94 100 ILE A C 1
ATOM 811 O O . ILE A 1 100 ? 0.278 -6.306 -13.072 1.00 90.94 100 ILE A O 1
ATOM 815 N N . MET A 1 101 ? 1.146 -7.055 -15.014 1.00 91.94 101 MET A N 1
ATOM 816 C CA . MET A 1 101 ? 0.558 -6.020 -15.867 1.00 91.94 101 MET A CA 1
ATOM 817 C C . MET A 1 101 ? -0.951 -5.894 -15.646 1.00 91.94 101 MET A C 1
ATOM 819 O O . MET A 1 101 ? -1.460 -4.791 -15.475 1.00 91.94 101 MET A O 1
ATOM 823 N N . SER A 1 102 ? -1.678 -7.015 -15.573 1.00 92.12 102 SER A N 1
ATOM 824 C CA . SER A 1 102 ? -3.131 -6.990 -15.367 1.00 92.12 102 SER A CA 1
ATOM 825 C C . SER A 1 102 ? -3.539 -6.381 -14.018 1.00 92.12 102 SER A C 1
ATOM 827 O O . SER A 1 102 ? -4.530 -5.652 -13.940 1.00 92.12 102 SER A O 1
ATOM 829 N N . ILE A 1 103 ? -2.760 -6.628 -12.960 1.00 90.75 103 ILE A N 1
ATOM 830 C CA . ILE A 1 103 ? -3.021 -6.085 -11.622 1.00 90.75 103 ILE A CA 1
ATOM 831 C C . ILE A 1 103 ? -2.711 -4.588 -11.597 1.00 90.75 103 ILE A C 1
ATOM 833 O O . ILE A 1 103 ? -3.522 -3.809 -11.094 1.00 90.75 103 ILE A O 1
ATOM 837 N N . VAL A 1 104 ? -1.576 -4.172 -12.165 1.00 92.56 104 VAL A N 1
ATOM 838 C CA . VAL A 1 104 ? -1.197 -2.753 -12.225 1.00 92.56 104 VAL A CA 1
ATOM 839 C C . VAL A 1 104 ? -2.190 -1.973 -13.091 1.00 92.56 104 VAL A C 1
ATOM 841 O O . VAL A 1 104 ? -2.667 -0.926 -12.661 1.00 92.56 104 VA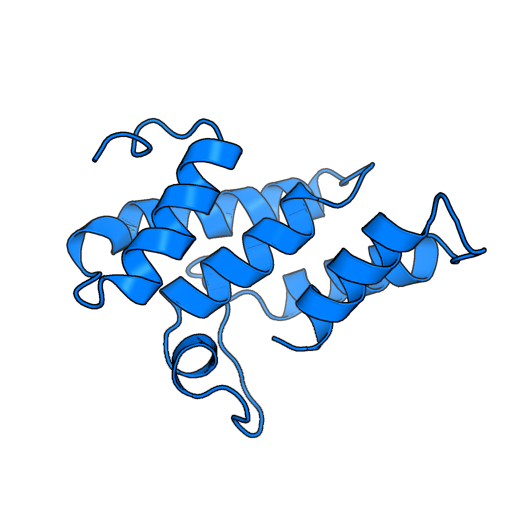L A O 1
ATOM 844 N N . ALA A 1 105 ? -2.596 -2.507 -14.247 1.00 92.44 105 ALA A N 1
ATOM 845 C CA . ALA A 1 105 ? -3.615 -1.903 -15.111 1.00 92.44 105 ALA A CA 1
ATOM 846 C C . ALA A 1 105 ? -4.929 -1.668 -14.355 1.00 92.44 105 ALA A C 1
ATOM 848 O O . ALA A 1 105 ? -5.520 -0.591 -14.420 1.00 92.44 105 ALA A O 1
ATOM 849 N N . TYR A 1 106 ? -5.361 -2.660 -13.575 1.00 92.50 106 TYR A N 1
ATOM 850 C CA . TYR A 1 106 ? -6.567 -2.555 -12.765 1.00 92.50 106 TYR A CA 1
ATOM 851 C C . TYR A 1 106 ? -6.473 -1.472 -11.681 1.00 92.50 106 TYR A C 1
ATOM 853 O O . TYR A 1 106 ? -7.448 -0.762 -11.420 1.00 92.50 106 TYR A O 1
ATOM 861 N N . VAL A 1 107 ? -5.301 -1.320 -11.061 1.00 92.31 107 VAL A N 1
ATOM 862 C CA . VAL A 1 107 ? -5.026 -0.235 -10.107 1.00 92.31 107 VAL A CA 1
ATOM 863 C C . VAL A 1 107 ? -5.057 1.123 -10.793 1.00 92.31 107 VAL A C 1
ATOM 865 O O . VAL A 1 107 ? -5.688 2.040 -10.272 1.00 92.31 107 VAL A O 1
ATOM 868 N N . MET A 1 108 ? -4.436 1.249 -11.966 1.00 91.38 108 MET A N 1
ATOM 869 C CA . MET A 1 108 ? -4.412 2.492 -12.742 1.00 91.38 108 MET A CA 1
ATOM 870 C C . MET A 1 108 ? -5.812 2.926 -13.178 1.00 91.38 108 MET A C 1
ATOM 872 O O . MET A 1 108 ? -6.152 4.105 -13.064 1.00 91.38 108 MET A O 1
ATOM 876 N N . GLU A 1 109 ? -6.644 1.978 -13.608 1.00 92.00 109 GLU A N 1
ATOM 877 C CA . GLU A 1 109 ? -8.044 2.238 -13.950 1.00 92.00 109 GLU A CA 1
ATOM 878 C C . GLU A 1 109 ? -8.828 2.724 -12.726 1.00 92.00 109 GLU A C 1
ATOM 880 O O . GLU A 1 109 ? -9.517 3.744 -12.790 1.00 92.00 109 GLU A O 1
ATOM 885 N N . ARG A 1 110 ? -8.667 2.064 -11.569 1.00 90.50 110 ARG A N 1
ATOM 886 C CA . ARG A 1 110 ? -9.294 2.508 -10.312 1.00 90.50 110 ARG A CA 1
ATOM 887 C C . ARG A 1 110 ? -8.818 3.878 -9.845 1.00 90.50 110 ARG A C 1
ATOM 889 O O . ARG A 1 110 ? -9.616 4.635 -9.299 1.00 90.50 110 ARG A O 1
ATOM 896 N N . ALA A 1 111 ? -7.544 4.191 -10.055 1.00 86.81 111 ALA A N 1
ATOM 897 C CA . ALA A 1 111 ? -6.973 5.502 -9.771 1.00 86.81 111 ALA A CA 1
ATOM 898 C C . ALA A 1 111 ? -7.430 6.583 -10.767 1.00 86.81 111 ALA A C 1
ATOM 900 O O . ALA A 1 111 ? -7.129 7.757 -10.564 1.00 86.81 111 ALA A O 1
ATOM 901 N N . ASN A 1 112 ? -8.114 6.200 -11.855 1.00 85.00 112 ASN A N 1
ATOM 902 C CA . ASN A 1 112 ? -8.388 7.046 -13.016 1.00 85.00 112 ASN A CA 1
ATOM 903 C C . ASN A 1 112 ? -7.111 7.743 -13.539 1.00 85.00 112 ASN A C 1
ATOM 905 O O . ASN A 1 112 ? -7.132 8.915 -13.920 1.00 85.00 112 ASN A O 1
ATOM 909 N N . HIS A 1 113 ? -5.987 7.021 -13.525 1.00 84.69 113 HIS A N 1
ATOM 910 C CA . HIS A 1 113 ? -4.682 7.538 -13.929 1.00 84.69 113 HIS A CA 1
ATOM 911 C C . HIS A 1 113 ? -4.576 7.620 -15.468 1.00 84.69 113 HIS A C 1
ATOM 913 O O . HIS A 1 113 ? -5.135 6.765 -16.159 1.00 84.69 113 HIS A O 1
ATOM 919 N N . PRO A 1 114 ? -3.849 8.593 -16.059 1.00 76.62 114 PRO A N 1
ATOM 920 C CA . PRO A 1 114 ? -3.728 8.720 -17.518 1.00 76.62 114 PRO A CA 1
ATOM 921 C C . PRO A 1 114 ? -3.183 7.472 -18.229 1.00 76.62 114 PRO A C 1
ATOM 923 O O . PRO A 1 114 ? -3.535 7.214 -19.376 1.00 76.62 114 PRO A O 1
ATOM 926 N N . GLN A 1 115 ? -2.371 6.669 -17.540 1.00 72.88 115 GLN A N 1
ATOM 927 C CA . GLN A 1 115 ? -1.805 5.416 -18.060 1.00 72.88 115 GLN A CA 1
ATOM 928 C C . GLN A 1 115 ? -2.768 4.216 -17.997 1.00 72.88 115 GLN A C 1
ATOM 930 O O . GLN A 1 115 ? -2.350 3.076 -18.145 1.00 72.88 115 GLN A O 1
ATOM 935 N N . LYS A 1 116 ? -4.069 4.445 -17.800 1.00 67.50 116 LYS A N 1
ATOM 936 C CA . LYS A 1 116 ? -5.093 3.389 -17.776 1.00 67.50 116 LYS A CA 1
ATOM 937 C C . LYS A 1 116 ? -5.329 2.667 -19.110 1.00 67.50 116 LYS A C 1
ATOM 939 O O . LYS A 1 116 ? -5.998 1.640 -19.132 1.00 67.50 116 LYS A O 1
ATOM 944 N N . THR A 1 117 ? -4.838 3.213 -20.224 1.00 50.19 117 THR A N 1
ATOM 945 C CA . THR A 1 117 ? -5.162 2.708 -21.569 1.00 50.19 117 THR A CA 1
ATOM 946 C C . THR A 1 117 ? -4.073 1.750 -22.047 1.00 50.19 117 THR A C 1
ATOM 948 O O . THR A 1 117 ? -2.939 2.181 -22.249 1.00 50.19 117 THR A O 1
ATOM 951 N N . ILE A 1 118 ? -4.441 0.473 -22.203 1.00 48.81 118 ILE A N 1
ATOM 952 C CA . ILE A 1 118 ? -3.680 -0.550 -22.943 1.00 48.81 118 ILE A CA 1
ATOM 953 C C . ILE A 1 118 ? -3.849 -0.305 -24.444 1.00 48.81 118 ILE A C 1
ATOM 955 O O . ILE A 1 118 ? -5.003 -0.037 -24.856 1.00 48.81 118 ILE A O 1
#